Protein AF-A0A0D0LJR0-F1 (afdb_monomer_lite)

Structure (mmCIF, N/CA/C/O backbone):
data_AF-A0A0D0LJR0-F1
#
_entry.id   AF-A0A0D0LJR0-F1
#
loop_
_atom_site.group_PDB
_atom_site.id
_atom_site.type_symbol
_atom_site.label_atom_id
_atom_site.label_alt_id
_atom_site.label_comp_id
_atom_site.label_asym_id
_atom_site.label_entity_id
_atom_site.label_seq_id
_atom_site.pdbx_PDB_ins_code
_atom_site.Cartn_x
_atom_site.Cartn_y
_atom_site.Cartn_z
_atom_site.occupancy
_atom_site.B_iso_or_equiv
_atom_site.auth_seq_id
_atom_site.auth_comp_id
_atom_site.auth_asym_id
_atom_site.auth_atom_id
_atom_site.pdbx_PDB_model_num
ATOM 1 N N . MET A 1 1 ? 10.820 -1.193 9.391 1.00 59.78 1 MET A N 1
ATOM 2 C CA . MET A 1 1 ? 9.518 -0.540 9.139 1.00 59.78 1 MET A CA 1
ATOM 3 C C . MET A 1 1 ? 8.809 -0.423 10.467 1.00 59.78 1 MET A C 1
ATOM 5 O O . MET A 1 1 ? 8.920 -1.351 11.257 1.00 59.78 1 MET A O 1
ATOM 9 N N . TYR A 1 2 ? 8.197 0.723 10.740 1.00 83.94 2 TYR A N 1
ATOM 10 C CA . TYR A 1 2 ? 7.743 1.102 12.079 1.00 83.94 2 TYR A CA 1
ATOM 11 C C . TYR A 1 2 ? 6.214 1.094 12.166 1.00 83.94 2 TYR A C 1
ATOM 13 O O . TYR A 1 2 ? 5.545 1.235 11.147 1.00 83.94 2 TYR A O 1
ATOM 21 N N . LEU A 1 3 ? 5.693 0.934 13.386 1.00 88.12 3 LEU A N 1
ATOM 22 C CA . LEU A 1 3 ? 4.291 1.160 13.762 1.00 88.12 3 LEU A CA 1
ATOM 23 C C . LEU A 1 3 ? 3.255 0.518 12.823 1.00 88.12 3 LEU A C 1
ATOM 25 O O . LEU A 1 3 ? 2.505 1.203 12.134 1.00 88.12 3 LEU A O 1
ATOM 29 N N . GLY A 1 4 ? 3.223 -0.818 12.781 1.00 84.19 4 GLY A N 1
ATOM 30 C CA . GLY A 1 4 ? 2.168 -1.566 12.082 1.00 84.19 4 GLY A CA 1
ATOM 31 C C . GLY A 1 4 ? 2.206 -1.485 10.553 1.00 84.19 4 GLY A C 1
ATOM 32 O O . GLY A 1 4 ? 1.279 -1.948 9.896 1.00 84.19 4 GLY A O 1
ATOM 33 N N . ALA A 1 5 ? 3.261 -0.912 9.970 1.00 92.75 5 ALA A N 1
ATOM 34 C CA . ALA A 1 5 ? 3.386 -0.791 8.527 1.00 92.75 5 ALA A CA 1
ATOM 35 C C . ALA A 1 5 ? 3.440 -2.179 7.843 1.00 92.75 5 ALA A C 1
ATOM 37 O O . ALA A 1 5 ? 4.377 -2.946 8.103 1.00 92.75 5 ALA A O 1
ATOM 38 N N . PRO A 1 6 ? 2.474 -2.520 6.965 1.00 94.94 6 PRO A N 1
ATOM 39 C CA . PRO A 1 6 ? 2.389 -3.844 6.368 1.00 94.94 6 PRO A CA 1
ATOM 40 C C . PRO A 1 6 ? 3.414 -4.019 5.248 1.00 94.94 6 PRO A C 1
ATOM 42 O O . PRO A 1 6 ? 3.817 -3.064 4.584 1.00 94.94 6 PRO A O 1
ATOM 45 N N . VAL A 1 7 ? 3.774 -5.271 4.984 1.00 94.75 7 VAL A N 1
ATOM 46 C CA . VAL A 1 7 ? 4.355 -5.683 3.704 1.00 94.75 7 VAL A CA 1
ATOM 47 C C . VAL A 1 7 ? 3.341 -6.615 3.059 1.00 94.75 7 VAL A C 1
ATOM 49 O O . VAL A 1 7 ? 3.256 -7.787 3.413 1.00 94.75 7 VAL A O 1
ATOM 52 N N . ALA A 1 8 ? 2.527 -6.068 2.163 1.00 96.69 8 ALA A N 1
ATOM 53 C CA . ALA A 1 8 ? 1.440 -6.785 1.505 1.00 96.69 8 ALA A CA 1
ATOM 54 C C . ALA A 1 8 ? 1.783 -7.068 0.039 1.00 96.69 8 ALA A C 1
ATOM 56 O O . ALA A 1 8 ? 2.593 -6.370 -0.570 1.00 96.69 8 ALA A O 1
ATOM 57 N N . THR A 1 9 ? 1.148 -8.072 -0.559 1.00 96.81 9 THR A N 1
ATOM 58 C CA . THR A 1 9 ? 1.219 -8.310 -2.005 1.00 96.81 9 THR A CA 1
ATOM 59 C C . THR A 1 9 ? -0.163 -8.688 -2.535 1.00 96.81 9 THR A C 1
ATOM 61 O O . THR A 1 9 ? -0.916 -9.356 -1.822 1.00 96.81 9 THR A O 1
ATOM 64 N N . PRO A 1 10 ? -0.530 -8.274 -3.758 1.00 97.06 10 PRO A N 1
ATOM 65 C CA . PRO A 1 10 ? -1.773 -8.711 -4.374 1.00 97.06 10 PRO A CA 1
ATOM 66 C C . PRO A 1 10 ? -1.877 -10.241 -4.481 1.00 97.06 10 PRO A C 1
ATOM 68 O O . PRO A 1 10 ? -0.939 -10.920 -4.925 1.00 97.06 10 PRO A O 1
ATOM 71 N N . LEU A 1 11 ? -3.049 -10.763 -4.103 1.00 97.19 11 LEU A N 1
ATOM 72 C CA . LEU A 1 11 ? -3.390 -12.185 -4.218 1.00 97.19 11 LEU A CA 1
ATOM 73 C C . LEU A 1 11 ? -3.454 -12.638 -5.679 1.00 97.19 11 LEU A C 1
ATOM 75 O O . LEU A 1 11 ? -2.992 -13.733 -5.993 1.00 97.19 11 LEU A O 1
ATOM 79 N N . ASP A 1 12 ? -3.969 -11.781 -6.566 1.00 98.00 12 ASP A N 1
ATOM 80 C CA . ASP A 1 12 ? -3.907 -11.980 -8.012 1.00 98.00 12 ASP A CA 1
ATOM 81 C C . ASP A 1 12 ? -2.520 -11.562 -8.535 1.00 98.00 12 ASP A C 1
ATOM 83 O O . ASP A 1 12 ? -2.162 -10.378 -8.453 1.00 98.00 12 ASP A O 1
ATOM 87 N N . PRO A 1 13 ? -1.718 -12.486 -9.100 1.00 97.81 13 PRO A N 1
ATOM 88 C CA . PRO A 1 13 ? -0.412 -12.149 -9.653 1.00 97.81 13 PRO A CA 1
ATOM 89 C C . PRO A 1 13 ? -0.448 -11.089 -10.759 1.00 97.81 13 PRO A C 1
ATOM 91 O O . PRO A 1 13 ? 0.560 -10.414 -10.964 1.00 97.81 13 PRO A O 1
ATOM 94 N N . ARG A 1 14 ? -1.586 -10.913 -11.441 1.00 98.00 14 ARG A N 1
ATOM 95 C CA . ARG A 1 14 ? -1.783 -9.907 -12.495 1.00 98.00 14 ARG A CA 1
ATOM 96 C C . ARG A 1 14 ? -1.863 -8.479 -11.957 1.00 98.00 14 ARG A C 1
ATOM 98 O O . ARG A 1 14 ? -1.732 -7.528 -12.714 1.00 98.00 14 ARG A O 1
ATOM 105 N N . HIS A 1 15 ? -2.051 -8.299 -10.652 1.00 96.88 15 HIS A N 1
ATOM 106 C CA . HIS A 1 15 ? -2.101 -6.976 -10.018 1.00 96.88 15 HIS A CA 1
ATOM 107 C C . HIS A 1 15 ? -0.759 -6.550 -9.411 1.00 96.88 15 HIS A C 1
ATOM 109 O O . HIS A 1 15 ? -0.647 -5.479 -8.815 1.00 96.88 15 HIS A O 1
ATOM 115 N N . ARG A 1 16 ? 0.283 -7.377 -9.539 1.00 95.50 16 ARG A N 1
ATOM 116 C CA . ARG A 1 16 ? 1.610 -7.087 -8.990 1.00 95.50 16 ARG A CA 1
ATOM 117 C C . ARG A 1 16 ? 2.347 -6.116 -9.900 1.00 95.50 16 ARG A C 1
ATOM 119 O O . ARG A 1 16 ? 3.096 -6.543 -10.768 1.00 95.50 16 ARG A O 1
ATOM 126 N N . LEU A 1 17 ? 2.153 -4.815 -9.701 1.00 90.62 17 LEU A N 1
ATOM 127 C CA . LEU A 1 17 ? 3.015 -3.798 -10.306 1.00 90.62 17 LEU A CA 1
ATOM 128 C C . LEU A 1 17 ? 4.422 -3.928 -9.714 1.00 90.62 17 LEU A C 1
ATOM 130 O O . LEU A 1 17 ? 4.587 -3.828 -8.501 1.00 90.62 17 LEU A O 1
ATOM 134 N N . VAL A 1 18 ? 5.418 -4.183 -10.564 1.00 90.31 18 VAL A N 1
ATOM 135 C CA . VAL A 1 18 ? 6.816 -4.343 -10.150 1.00 90.31 18 VAL A CA 1
ATOM 136 C C . VAL A 1 18 ? 7.574 -3.068 -10.472 1.00 90.31 18 VAL A C 1
ATOM 138 O O . VAL A 1 18 ? 7.712 -2.702 -11.633 1.00 90.31 18 VAL A O 1
ATOM 141 N N . THR A 1 19 ? 8.083 -2.407 -9.437 1.00 88.69 19 THR A N 1
ATOM 142 C CA . THR A 1 19 ? 8.898 -1.194 -9.575 1.00 88.69 19 THR A CA 1
ATOM 143 C C . THR A 1 19 ? 10.089 -1.230 -8.629 1.00 88.69 19 THR A C 1
ATOM 145 O O . THR A 1 19 ? 10.058 -1.897 -7.595 1.00 88.69 19 THR A O 1
ATOM 148 N N . THR A 1 20 ? 11.157 -0.507 -8.943 1.00 89.81 20 THR A N 1
ATOM 149 C CA . THR A 1 20 ? 12.303 -0.369 -8.042 1.00 89.81 20 THR A CA 1
ATOM 150 C C . THR A 1 20 ? 11.958 0.471 -6.816 1.00 89.81 20 THR A C 1
ATOM 152 O O . THR A 1 20 ? 11.018 1.272 -6.808 1.00 89.81 20 THR A O 1
ATOM 155 N N . LYS A 1 21 ? 12.746 0.287 -5.756 1.00 93.38 21 LYS A N 1
ATOM 156 C CA . LYS A 1 21 ? 12.803 1.239 -4.645 1.00 93.38 21 LYS A CA 1
ATOM 157 C C . LYS A 1 21 ? 13.727 2.396 -5.032 1.00 93.38 21 LYS A C 1
ATOM 159 O O . LYS A 1 21 ? 14.628 2.216 -5.844 1.00 93.38 21 LYS A O 1
ATOM 164 N N . TYR A 1 22 ? 13.515 3.553 -4.421 1.00 92.56 22 TYR A N 1
ATOM 165 C CA . TYR A 1 22 ? 14.399 4.709 -4.534 1.00 92.56 22 TYR A CA 1
ATOM 166 C C . TYR A 1 22 ? 15.844 4.338 -4.173 1.00 92.56 22 TYR A C 1
ATOM 168 O O . TYR A 1 22 ? 16.075 3.591 -3.217 1.00 92.56 22 TYR A O 1
ATOM 176 N N . ASN A 1 23 ? 16.794 4.920 -4.905 1.00 90.06 23 ASN A N 1
ATOM 177 C CA . ASN A 1 23 ? 18.225 4.836 -4.645 1.00 90.06 23 ASN A CA 1
ATOM 178 C C . ASN A 1 23 ? 18.861 6.241 -4.778 1.00 90.06 23 ASN A C 1
ATOM 180 O O . ASN A 1 23 ? 18.971 6.722 -5.902 1.00 90.06 23 ASN A O 1
ATOM 184 N N . PRO A 1 24 ? 19.255 6.911 -3.674 1.00 93.31 24 PRO A N 1
ATOM 185 C CA . PRO A 1 24 ? 19.070 6.499 -2.282 1.00 93.31 24 PRO A CA 1
ATOM 186 C C . PRO A 1 24 ? 17.602 6.601 -1.840 1.00 93.31 24 PRO A C 1
ATOM 188 O O . PRO A 1 24 ? 16.791 7.288 -2.458 1.00 93.31 24 PRO A O 1
ATOM 191 N N . ALA A 1 25 ? 17.251 5.931 -0.740 1.00 95.12 25 ALA A N 1
ATOM 192 C CA . ALA A 1 25 ? 15.925 6.064 -0.137 1.00 95.12 25 ALA A CA 1
ATOM 193 C C . ALA A 1 25 ? 15.666 7.503 0.347 1.00 95.12 25 ALA A C 1
ATOM 195 O O . ALA A 1 25 ? 16.591 8.217 0.740 1.00 95.12 25 ALA A O 1
ATOM 196 N N . ARG A 1 26 ? 14.394 7.917 0.384 1.00 96.38 26 ARG A N 1
ATOM 197 C CA . ARG A 1 26 ? 14.021 9.222 0.942 1.00 96.38 26 ARG A CA 1
ATOM 198 C C . ARG A 1 26 ? 14.290 9.244 2.441 1.00 96.38 26 ARG A C 1
ATOM 200 O O . ARG A 1 26 ? 14.008 8.272 3.143 1.00 96.38 26 ARG A O 1
ATOM 207 N N . THR A 1 27 ? 14.738 10.391 2.935 1.00 96.44 27 THR A N 1
ATOM 208 C CA . THR A 1 27 ? 14.921 10.655 4.369 1.00 96.44 27 THR A CA 1
ATOM 209 C C . THR A 1 27 ? 13.605 10.957 5.087 1.00 96.44 27 THR A C 1
ATOM 211 O O . THR A 1 27 ? 13.526 10.783 6.299 1.00 96.44 27 THR A O 1
ATOM 214 N N . TRP A 1 28 ? 12.561 11.345 4.346 1.00 96.56 28 TRP A N 1
ATOM 215 C CA . TRP A 1 28 ? 11.229 11.622 4.878 1.00 96.56 28 TRP A CA 1
ATOM 216 C C . TRP A 1 28 ? 10.123 11.087 3.956 1.00 96.56 28 TRP A C 1
ATOM 218 O O . TRP A 1 28 ? 10.226 11.104 2.728 1.00 96.56 28 TRP A O 1
ATOM 228 N N . THR A 1 29 ? 9.068 10.570 4.570 1.00 96.88 29 THR A N 1
ATOM 229 C CA . THR A 1 29 ? 7.859 10.016 3.963 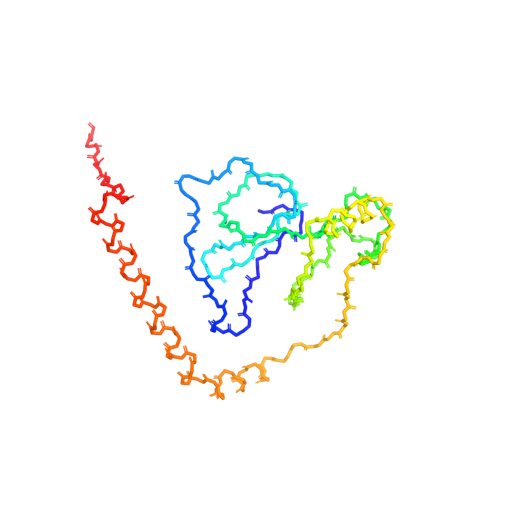1.00 96.88 29 THR A CA 1
ATOM 230 C C . THR A 1 29 ? 6.701 10.359 4.893 1.00 96.88 29 THR A C 1
ATOM 232 O O . THR A 1 29 ? 6.829 10.116 6.095 1.00 96.88 29 THR A O 1
ATOM 235 N N . PRO A 1 30 ? 5.592 10.914 4.375 1.00 95.56 30 PRO A N 1
ATOM 236 C CA . PRO A 1 30 ? 4.481 11.311 5.220 1.00 95.56 30 PRO A CA 1
ATOM 237 C C . PRO A 1 30 ? 3.758 10.105 5.819 1.00 95.56 30 PRO A C 1
ATOM 239 O O . PRO A 1 30 ? 3.646 9.040 5.209 1.00 95.56 30 PRO A O 1
ATOM 242 N N . GLU A 1 31 ? 3.182 10.321 6.995 1.00 95.31 31 GLU A N 1
ATOM 243 C CA . GLU A 1 31 ? 2.362 9.338 7.689 1.00 95.31 31 GLU A CA 1
ATOM 244 C C . GLU A 1 31 ? 1.151 8.906 6.837 1.00 95.31 31 GLU A C 1
ATOM 246 O O . GLU A 1 31 ? 0.425 9.721 6.240 1.00 95.31 31 GLU A O 1
ATOM 251 N N . ASN A 1 32 ? 0.944 7.596 6.808 1.00 95.94 32 ASN A N 1
ATOM 252 C CA . ASN A 1 32 ? -0.005 6.817 6.024 1.00 95.94 32 ASN A CA 1
ATOM 253 C C . ASN A 1 32 ? 0.116 7.022 4.509 1.00 95.94 32 ASN A C 1
ATOM 255 O O . ASN A 1 32 ? -0.857 6.838 3.777 1.00 95.94 32 ASN A O 1
ATOM 259 N N . ALA A 1 33 ? 1.299 7.406 4.016 1.00 97.50 33 ALA A N 1
ATOM 260 C CA . ALA A 1 33 ? 1.617 7.240 2.603 1.00 97.50 33 ALA A CA 1
ATOM 261 C C . ALA A 1 33 ? 1.483 5.764 2.216 1.00 97.50 33 ALA A C 1
ATOM 263 O O . ALA A 1 33 ? 1.832 4.876 2.996 1.00 97.50 33 ALA A O 1
ATOM 264 N N . VAL A 1 34 ? 1.009 5.511 1.002 1.00 97.56 34 VAL A N 1
ATOM 265 C CA . VAL A 1 34 ? 0.955 4.178 0.405 1.00 97.56 34 VAL A CA 1
ATOM 266 C C . VAL A 1 34 ? 2.026 4.114 -0.668 1.00 97.56 34 VAL A C 1
ATOM 268 O O . VAL A 1 34 ? 2.129 5.013 -1.511 1.00 97.56 34 VAL A O 1
ATOM 271 N N . GLY A 1 35 ? 2.842 3.065 -0.633 1.00 96.69 35 GLY A N 1
ATOM 272 C CA . GLY A 1 35 ? 3.896 2.891 -1.618 1.00 96.69 35 GLY A CA 1
ATOM 273 C C . GLY A 1 35 ? 4.063 1.467 -2.114 1.00 96.69 35 GLY A C 1
ATOM 274 O O . GLY A 1 35 ? 3.718 0.517 -1.415 1.00 96.69 35 GLY A O 1
ATOM 275 N N . ILE A 1 36 ? 4.641 1.337 -3.309 1.00 96.88 36 ILE A N 1
ATOM 276 C CA . ILE A 1 36 ? 4.991 0.062 -3.944 1.00 96.88 36 ILE A CA 1
ATOM 277 C C . ILE A 1 36 ? 6.511 -0.035 -4.132 1.00 96.88 36 ILE A C 1
ATOM 279 O O . ILE A 1 36 ? 7.166 0.920 -4.545 1.00 96.88 36 ILE A O 1
ATOM 283 N N . GLY A 1 37 ? 7.096 -1.182 -3.793 1.00 94.94 37 GLY A N 1
ATOM 284 C CA . GLY A 1 37 ? 8.528 -1.447 -3.913 1.00 94.94 37 GLY A CA 1
ATOM 285 C C . GLY A 1 37 ? 8.777 -2.926 -4.183 1.00 94.94 37 GLY A C 1
ATOM 286 O O . GLY A 1 37 ? 8.503 -3.780 -3.342 1.00 94.94 37 GLY A O 1
ATOM 287 N N . GLY A 1 38 ? 9.306 -3.244 -5.358 1.00 92.62 38 GLY A N 1
ATOM 288 C CA . GLY A 1 38 ? 9.159 -4.568 -5.955 1.00 92.62 38 GLY A CA 1
ATOM 289 C C . GLY A 1 38 ? 7.688 -4.824 -6.279 1.00 92.62 38 GLY A C 1
ATOM 290 O O . GLY A 1 38 ? 7.006 -3.922 -6.750 1.00 92.62 38 GLY A O 1
ATOM 291 N N . ALA A 1 39 ? 7.203 -6.028 -5.974 1.00 94.31 39 ALA A N 1
ATOM 292 C CA . ALA A 1 39 ? 5.790 -6.420 -6.072 1.00 94.31 39 ALA A CA 1
ATOM 293 C C . ALA A 1 39 ? 4.995 -6.197 -4.766 1.00 94.31 39 ALA A C 1
ATOM 295 O O . ALA A 1 39 ? 3.914 -6.769 -4.586 1.00 94.31 39 ALA A O 1
ATOM 296 N N . TYR A 1 40 ? 5.570 -5.454 -3.817 1.00 96.62 40 TYR A N 1
ATOM 297 C CA . TYR A 1 40 ? 5.039 -5.310 -2.466 1.00 96.62 40 TYR A CA 1
ATOM 298 C C . TYR A 1 40 ? 4.492 -3.914 -2.227 1.00 96.62 40 TYR A C 1
ATOM 300 O O . TYR A 1 40 ? 5.091 -2.927 -2.650 1.00 96.62 40 TYR A O 1
ATOM 308 N N . LEU A 1 41 ? 3.395 -3.853 -1.484 1.00 96.75 41 LEU A N 1
ATOM 309 C CA . LEU A 1 41 ? 2.771 -2.640 -0.988 1.00 96.75 41 LEU A CA 1
ATOM 310 C C . LEU A 1 41 ? 3.129 -2.423 0.484 1.00 96.75 41 LEU A C 1
ATOM 312 O O . LEU A 1 41 ? 3.222 -3.370 1.267 1.00 96.75 41 LEU A O 1
ATOM 316 N N . CYS A 1 42 ? 3.284 -1.158 0.851 1.00 96.56 42 CYS A N 1
ATOM 317 C CA . CYS A 1 42 ? 3.491 -0.689 2.210 1.00 96.56 42 CYS A CA 1
ATOM 318 C C . CYS A 1 42 ? 2.556 0.490 2.517 1.00 96.56 42 CYS A C 1
ATOM 320 O O . CYS A 1 42 ? 2.294 1.316 1.640 1.00 96.56 42 CYS A O 1
ATOM 322 N N . ILE A 1 43 ? 2.105 0.582 3.773 1.00 97.50 43 ILE A N 1
ATOM 323 C CA . ILE A 1 43 ? 1.492 1.783 4.355 1.00 97.50 43 ILE A CA 1
ATOM 324 C C . ILE A 1 43 ? 2.411 2.286 5.469 1.00 97.50 43 ILE A C 1
ATOM 326 O O . ILE A 1 43 ? 2.695 1.555 6.412 1.00 97.50 43 ILE A O 1
ATOM 330 N N . TYR A 1 44 ? 2.880 3.526 5.380 1.00 96.88 44 TYR A N 1
ATOM 331 C CA . TYR A 1 44 ? 3.815 4.095 6.352 1.00 96.88 44 TYR A CA 1
ATOM 332 C C . TYR A 1 44 ? 3.081 4.553 7.623 1.00 96.88 44 TYR A C 1
ATOM 334 O O . TYR A 1 44 ? 2.600 5.674 7.665 1.00 96.88 44 TYR A O 1
ATOM 342 N N . GLY A 1 45 ? 2.998 3.727 8.673 1.00 93.94 45 GLY A N 1
ATOM 343 C CA . GLY A 1 45 ? 2.231 4.047 9.898 1.00 93.94 45 GLY A CA 1
ATOM 344 C C . GLY A 1 45 ? 2.725 5.252 10.721 1.00 93.94 45 GLY A C 1
ATOM 345 O O . GLY A 1 45 ? 2.038 5.710 11.629 1.00 93.94 45 GLY A O 1
ATOM 346 N N . MET A 1 46 ? 3.904 5.790 10.401 1.00 94.44 46 MET A N 1
ATOM 347 C CA . MET A 1 46 ? 4.424 7.050 10.934 1.00 94.44 46 MET A CA 1
ATOM 348 C C . MET A 1 46 ? 5.261 7.785 9.892 1.00 94.44 46 MET A C 1
ATOM 350 O O . MET A 1 46 ? 5.692 7.189 8.902 1.00 94.44 46 MET A O 1
ATOM 354 N N . GLU A 1 47 ? 5.530 9.064 10.145 1.00 93.88 47 GLU A N 1
ATOM 355 C CA . GLU A 1 47 ? 6.533 9.798 9.380 1.00 93.88 47 GLU A CA 1
ATOM 356 C C . GLU A 1 47 ? 7.927 9.188 9.574 1.00 93.88 47 GLU A C 1
ATOM 358 O O . GLU A 1 47 ? 8.307 8.811 10.684 1.00 93.88 47 GLU A O 1
ATOM 363 N N . GLY A 1 48 ? 8.705 9.090 8.498 1.00 94.19 48 GLY A N 1
ATOM 364 C CA . GLY A 1 48 ? 10.063 8.547 8.569 1.00 94.19 48 GLY A CA 1
ATOM 365 C C . GLY A 1 48 ? 10.694 8.278 7.204 1.00 94.19 48 GLY A C 1
ATOM 366 O O . GLY A 1 48 ? 10.099 8.593 6.176 1.00 94.19 48 GLY A O 1
ATOM 367 N N . PRO A 1 49 ? 11.903 7.699 7.151 1.00 95.62 49 PRO A N 1
ATOM 368 C CA . PRO A 1 49 ? 12.561 7.380 5.888 1.00 95.62 49 PRO A CA 1
ATOM 369 C C . PRO A 1 49 ? 11.834 6.262 5.123 1.00 95.62 49 PRO A C 1
ATOM 371 O O . PRO A 1 49 ? 11.209 5.375 5.709 1.00 95.62 49 PRO A O 1
ATOM 374 N N . GLY A 1 50 ? 11.937 6.268 3.791 1.00 95.31 50 GLY A N 1
ATOM 375 C CA . GLY A 1 50 ? 11.202 5.330 2.946 1.00 95.31 50 GLY A CA 1
ATOM 376 C C . GLY A 1 50 ? 11.707 5.254 1.510 1.00 95.31 50 GLY A C 1
ATOM 377 O O . GLY A 1 50 ? 12.034 6.263 0.896 1.00 95.31 50 GLY A O 1
ATOM 378 N N . GLY A 1 51 ? 11.754 4.036 0.962 1.00 95.94 51 GLY A N 1
ATOM 379 C CA . GLY A 1 51 ? 12.228 3.789 -0.403 1.00 95.94 51 GLY A CA 1
ATOM 380 C C . GLY A 1 51 ? 11.156 3.354 -1.404 1.00 95.94 51 GLY A C 1
ATOM 381 O O . GLY A 1 51 ? 11.487 3.145 -2.559 1.00 95.94 51 GLY A O 1
ATOM 382 N N . TYR A 1 52 ? 9.897 3.155 -1.007 1.00 96.62 52 TYR A N 1
ATOM 383 C CA . TYR A 1 52 ? 8.860 2.672 -1.931 1.00 96.62 52 TYR A CA 1
ATOM 384 C C . TYR A 1 52 ? 8.362 3.833 -2.806 1.00 96.62 52 TYR A C 1
ATOM 386 O O . TYR A 1 52 ? 8.330 4.976 -2.342 1.00 96.62 52 TYR A O 1
ATOM 394 N N . GLN A 1 53 ? 7.979 3.552 -4.051 1.00 97.00 53 GLN A N 1
ATOM 395 C CA . GLN A 1 53 ? 7.344 4.517 -4.953 1.00 97.00 53 GLN A CA 1
ATOM 396 C C . GLN A 1 53 ? 5.983 4.925 -4.406 1.00 97.00 53 GLN A C 1
ATOM 398 O O . GLN A 1 53 ? 5.217 4.048 -4.015 1.00 97.00 53 GLN A O 1
ATOM 403 N N . PHE A 1 54 ? 5.675 6.221 -4.350 1.00 96.25 54 PHE A N 1
ATOM 404 C CA . PHE A 1 54 ? 4.378 6.678 -3.852 1.00 96.25 54 PHE A CA 1
ATOM 405 C C . PHE A 1 54 ? 3.271 6.429 -4.862 1.00 96.25 54 PHE A C 1
ATOM 407 O O . PHE A 1 54 ? 3.405 6.759 -6.035 1.00 96.25 54 PHE A O 1
ATOM 414 N N . VAL A 1 55 ? 2.164 5.881 -4.369 1.00 95.94 55 VAL A N 1
ATOM 415 C CA . VAL A 1 55 ? 0.965 5.628 -5.178 1.00 95.94 55 VAL A CA 1
ATOM 416 C C . VAL A 1 55 ? -0.292 6.254 -4.581 1.00 95.94 55 VAL A C 1
ATOM 418 O O . VAL A 1 55 ? -1.318 6.312 -5.246 1.00 95.94 55 VAL A O 1
ATOM 421 N N . GLY A 1 56 ? -0.228 6.740 -3.340 1.00 96.62 56 GLY A N 1
ATOM 422 C CA . GLY A 1 56 ? -1.358 7.390 -2.690 1.00 96.62 56 GLY A CA 1
ATOM 423 C C . GLY A 1 56 ? -1.135 7.611 -1.200 1.00 96.62 56 GLY A C 1
ATOM 424 O O . GLY A 1 56 ? -0.009 7.547 -0.696 1.00 96.62 56 GLY A O 1
ATOM 425 N N . ARG A 1 57 ? -2.229 7.864 -0.486 1.00 97.38 57 ARG A N 1
ATOM 426 C CA . ARG A 1 57 ? -2.259 8.058 0.965 1.00 97.38 57 ARG A CA 1
ATOM 427 C C . ARG A 1 57 ? -3.566 7.495 1.518 1.00 97.38 57 ARG A C 1
ATOM 429 O O . ARG A 1 57 ? -4.562 7.462 0.808 1.00 97.38 57 ARG A O 1
ATOM 436 N N . THR A 1 58 ? -3.551 7.055 2.770 1.00 96.75 58 THR A N 1
ATOM 437 C CA . THR A 1 58 ? -4.714 6.477 3.454 1.00 96.75 58 THR A CA 1
ATOM 438 C C . THR A 1 58 ? -4.870 7.045 4.871 1.00 96.75 58 THR A C 1
ATOM 440 O O . THR A 1 58 ? -4.150 7.974 5.267 1.00 96.75 58 THR A O 1
ATOM 443 N N . THR A 1 59 ? -5.852 6.538 5.611 1.00 95.19 59 THR A N 1
ATOM 444 C CA . THR A 1 59 ? -6.068 6.792 7.037 1.00 95.19 59 THR A CA 1
ATOM 445 C C . THR A 1 59 ? -5.064 6.032 7.905 1.00 95.19 59 THR A C 1
ATOM 447 O O . THR A 1 59 ? -4.230 5.268 7.425 1.00 95.19 59 THR A O 1
ATOM 450 N N . GLN A 1 60 ? -5.118 6.274 9.207 1.00 93.75 60 GLN A N 1
ATOM 451 C CA . GLN A 1 60 ? -4.201 5.729 10.194 1.00 93.75 60 GLN A CA 1
ATOM 452 C C . GLN A 1 60 ? -4.297 4.201 10.275 1.00 93.75 60 GLN A C 1
ATOM 454 O O . GLN A 1 60 ? -5.366 3.659 10.543 1.00 93.75 60 GLN A O 1
ATOM 459 N N . VAL A 1 61 ? -3.161 3.517 10.096 1.00 94.94 61 VAL A N 1
ATOM 460 C CA . VAL A 1 61 ? -3.001 2.071 10.386 1.00 94.94 61 VAL A CA 1
ATOM 461 C C . VAL A 1 61 ? -2.414 1.807 11.776 1.00 94.94 61 VAL A C 1
ATOM 463 O O . VAL A 1 61 ? -2.269 0.659 12.199 1.00 94.94 61 VAL A O 1
ATOM 466 N N . TRP A 1 62 ? -2.083 2.882 12.491 1.00 95.12 62 TRP A N 1
ATOM 467 C CA . TRP A 1 62 ? -1.587 2.874 13.858 1.00 95.12 62 TRP A CA 1
ATOM 468 C C . TRP A 1 62 ? -2.388 3.852 14.720 1.00 95.12 62 TRP A C 1
ATOM 470 O O . TRP A 1 62 ? -2.592 5.007 14.345 1.00 95.12 62 TRP A O 1
ATOM 480 N N . ASN A 1 63 ? -2.825 3.406 15.894 1.00 93.69 63 ASN A N 1
ATOM 481 C CA . ASN A 1 63 ? -3.544 4.222 16.859 1.00 93.69 63 ASN A CA 1
ATOM 482 C C . ASN A 1 63 ? -2.556 5.024 17.716 1.00 93.69 63 ASN A C 1
ATOM 484 O O . ASN A 1 63 ? -2.105 4.574 18.770 1.00 93.69 63 ASN A O 1
ATOM 488 N N . HIS A 1 64 ? -2.269 6.258 17.301 1.00 90.81 64 HIS A N 1
ATOM 489 C CA . HIS A 1 64 ? -1.419 7.190 18.061 1.00 90.81 64 HIS A CA 1
ATOM 490 C C . HIS A 1 64 ? -2.016 7.638 19.400 1.00 90.81 64 HIS A C 1
ATOM 492 O O . HIS A 1 64 ? -1.323 8.266 20.196 1.00 90.81 64 HIS A O 1
ATOM 498 N N . ARG A 1 65 ? -3.288 7.326 19.672 1.00 91.19 65 ARG A N 1
ATOM 499 C CA . ARG A 1 65 ? -3.949 7.631 20.946 1.00 91.19 65 ARG A CA 1
ATOM 500 C C . ARG A 1 65 ? -3.894 6.488 21.949 1.00 91.19 65 ARG A C 1
ATOM 502 O O . ARG A 1 65 ? -4.401 6.654 23.058 1.00 91.19 65 ARG A O 1
ATOM 509 N N . HIS A 1 66 ? -3.336 5.342 21.570 1.00 90.75 66 HIS A N 1
ATOM 510 C CA . HIS A 1 66 ? -3.223 4.191 22.454 1.00 90.75 66 HIS A CA 1
ATOM 511 C C . HIS A 1 66 ? -2.605 4.610 23.810 1.00 90.75 66 HIS A C 1
ATOM 513 O O . HIS A 1 66 ? -1.591 5.312 23.814 1.00 90.75 66 HIS A O 1
ATOM 519 N N . PRO A 1 67 ? -3.204 4.230 24.959 1.00 92.50 67 PRO A N 1
ATOM 520 C CA . PRO A 1 67 ? -4.206 3.171 25.142 1.00 92.50 67 PRO A CA 1
ATOM 521 C C . PRO A 1 67 ? -5.678 3.596 24.998 1.00 92.50 67 PRO A C 1
ATOM 523 O O . PRO A 1 67 ? -6.563 2.791 25.275 1.00 92.50 67 PRO A O 1
ATOM 526 N N . LEU A 1 68 ? -5.982 4.826 24.571 1.00 90.38 68 LEU A N 1
ATOM 527 C CA . LEU A 1 68 ? -7.369 5.212 24.296 1.00 90.38 68 LEU A CA 1
ATOM 528 C C . LEU A 1 68 ? -7.921 4.419 23.107 1.00 90.38 68 LEU A C 1
ATOM 530 O O . LEU A 1 68 ? -7.233 4.215 22.101 1.00 90.38 68 LEU A O 1
ATOM 534 N N . THR A 1 69 ? -9.184 4.011 23.215 1.00 84.00 69 THR A N 1
ATOM 535 C CA . THR A 1 69 ? -9.882 3.309 22.142 1.00 84.00 69 THR A CA 1
ATOM 536 C C . THR A 1 69 ? -10.057 4.223 20.931 1.00 84.00 69 THR A C 1
ATOM 538 O O . THR A 1 69 ? -10.309 5.425 21.044 1.00 84.00 69 THR A O 1
ATOM 541 N N . ALA A 1 70 ? -9.900 3.638 19.750 1.00 85.81 70 ALA A N 1
ATOM 542 C CA . ALA A 1 70 ? -10.161 4.279 18.474 1.00 85.81 70 ALA A CA 1
ATOM 543 C C . ALA A 1 70 ? -10.917 3.279 17.602 1.00 85.81 70 ALA A C 1
ATOM 545 O O . ALA A 1 70 ? -10.619 2.084 17.612 1.00 85.81 70 ALA A O 1
ATOM 546 N N . LYS A 1 71 ? -11.923 3.754 16.868 1.00 85.81 71 LYS A N 1
ATOM 547 C CA . LYS A 1 71 ? -12.768 2.876 16.059 1.00 85.81 71 LYS A CA 1
ATOM 548 C C . LYS A 1 71 ? -11.935 2.169 14.982 1.00 85.81 71 LYS A C 1
ATOM 550 O O . LYS A 1 71 ? -11.145 2.810 14.297 1.00 85.81 71 LYS A O 1
ATOM 555 N N . GLY A 1 72 ? -12.122 0.856 14.856 1.00 85.31 72 GLY A N 1
ATOM 556 C CA . GLY A 1 72 ? -11.360 -0.013 13.953 1.00 85.31 72 GLY A CA 1
ATOM 557 C C . GLY A 1 72 ? -10.155 -0.701 14.603 1.00 85.31 72 GLY A C 1
ATOM 558 O O . GLY A 1 72 ? -9.711 -1.719 14.093 1.00 85.31 72 GLY A O 1
ATOM 559 N N . PHE A 1 73 ? -9.660 -0.217 15.745 1.00 90.38 73 PHE A N 1
ATOM 560 C CA . PHE A 1 73 ? -8.561 -0.860 16.468 1.00 90.38 73 PHE A CA 1
ATOM 561 C C . PHE A 1 73 ? -9.099 -1.805 17.542 1.00 90.38 73 PHE A C 1
ATOM 563 O O . PHE A 1 73 ? -9.989 -1.436 18.311 1.00 90.38 73 PHE A O 1
ATOM 570 N N . GLU A 1 74 ? -8.545 -3.015 17.609 1.00 90.25 74 GLU A N 1
ATOM 571 C CA . GLU A 1 74 ? -8.859 -3.969 18.672 1.00 90.25 74 GLU A CA 1
ATOM 572 C C . GLU A 1 74 ? -8.395 -3.430 20.033 1.00 90.25 74 GLU A C 1
ATOM 574 O O . GLU A 1 74 ? -7.307 -2.855 20.158 1.00 90.25 74 GLU A O 1
ATOM 579 N N . GLU A 1 75 ? -9.220 -3.628 21.064 1.00 88.94 75 GLU A N 1
ATOM 580 C CA . GLU A 1 75 ? -8.914 -3.195 22.426 1.00 88.94 75 GLU A CA 1
ATOM 581 C C . GLU A 1 75 ? -7.568 -3.762 22.903 1.00 88.94 75 GLU A C 1
ATOM 583 O O . GLU A 1 75 ? -7.248 -4.931 22.709 1.00 88.94 75 GLU A O 1
ATOM 588 N N . GLY A 1 76 ? -6.746 -2.906 23.513 1.00 90.69 76 GLY A N 1
ATOM 589 C CA . GLY A 1 76 ? -5.412 -3.290 23.974 1.00 90.69 76 GLY A CA 1
ATOM 590 C C . GLY A 1 76 ? -4.341 -3.356 22.880 1.00 90.69 76 GLY A C 1
ATOM 591 O O . GLY A 1 76 ? -3.177 -3.568 23.214 1.00 90.69 76 GLY A O 1
ATOM 592 N N . THR A 1 77 ? -4.670 -3.096 21.609 1.00 92.56 77 THR A N 1
ATOM 593 C CA . THR A 1 77 ? -3.688 -3.085 20.512 1.00 92.56 77 THR A CA 1
ATOM 594 C C . THR A 1 77 ? -3.594 -1.717 19.819 1.00 92.56 77 THR A C 1
ATOM 596 O O . THR A 1 77 ? -4.595 -1.012 19.672 1.00 92.56 77 THR A O 1
ATOM 599 N N . PRO A 1 78 ? -2.387 -1.284 19.415 1.00 94.44 78 PRO A N 1
ATOM 600 C CA . PRO A 1 78 ? -2.208 -0.049 18.653 1.00 94.44 78 PRO A CA 1
ATOM 601 C C . PRO A 1 78 ? -2.134 -0.242 17.127 1.00 94.44 78 PRO A C 1
ATOM 603 O O . PRO A 1 78 ? -2.158 0.748 16.404 1.00 94.44 78 PRO A O 1
ATOM 606 N N . TRP A 1 79 ? -2.022 -1.467 16.608 1.00 94.69 79 TRP A N 1
ATOM 607 C CA . TRP A 1 79 ? -1.957 -1.737 15.164 1.00 94.69 79 TRP A CA 1
ATOM 608 C C . TRP A 1 79 ? -3.331 -2.118 14.607 1.00 94.69 79 TRP A C 1
ATOM 610 O O . TRP A 1 79 ? -4.089 -2.836 15.248 1.00 94.69 79 TRP A O 1
ATOM 620 N N . LEU A 1 80 ? -3.639 -1.648 13.398 1.00 94.81 80 LEU A N 1
ATOM 621 C CA . LEU A 1 80 ? -4.897 -1.957 12.714 1.00 94.81 80 LEU A CA 1
ATOM 622 C C . LEU A 1 80 ? -4.871 -3.328 12.027 1.00 94.81 80 LEU A C 1
ATOM 624 O O . LEU A 1 80 ? -5.873 -4.030 12.000 1.00 94.81 80 LEU A O 1
ATOM 628 N N . LEU A 1 81 ? -3.722 -3.676 11.443 1.00 95.31 81 LEU A N 1
ATOM 629 C CA . LEU A 1 81 ? -3.554 -4.834 10.568 1.00 95.31 81 LEU A CA 1
ATOM 630 C C . LEU A 1 81 ? -2.830 -5.969 11.294 1.00 95.31 81 LEU A C 1
ATOM 632 O O . LEU A 1 81 ? -1.838 -5.746 11.994 1.00 95.31 81 LEU A O 1
ATOM 636 N N . ARG A 1 82 ? -3.290 -7.195 11.061 1.00 93.94 82 ARG A N 1
ATOM 637 C CA . ARG A 1 82 ? -2.690 -8.454 11.505 1.00 93.94 82 ARG A CA 1
ATOM 638 C C . ARG A 1 82 ? -2.101 -9.208 10.309 1.00 93.94 82 ARG A C 1
ATOM 640 O O . ARG A 1 82 ? -2.328 -8.874 9.144 1.00 93.94 82 ARG A O 1
ATOM 647 N N . PHE A 1 83 ? -1.318 -10.250 10.584 1.00 94.31 83 PHE A N 1
ATOM 648 C CA . PHE A 1 83 ? -0.892 -11.159 9.520 1.00 94.31 83 PHE A CA 1
ATOM 649 C C . PHE A 1 83 ? -2.108 -11.825 8.872 1.00 94.31 83 PHE A C 1
ATOM 651 O O . PHE A 1 83 ? -3.041 -12.211 9.567 1.00 94.31 83 PHE A O 1
ATOM 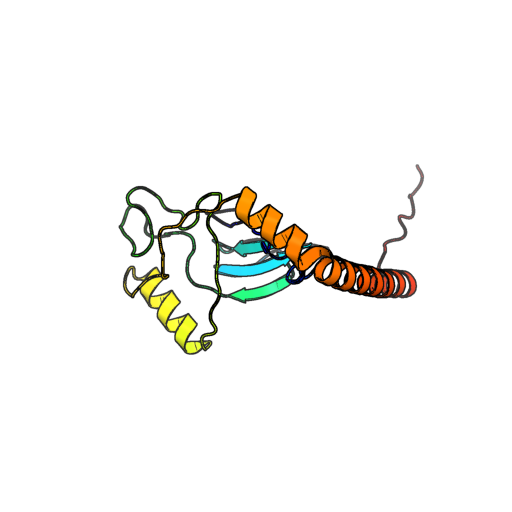658 N N . PHE A 1 84 ? -2.044 -11.989 7.548 1.00 94.88 84 PHE A N 1
ATOM 659 C CA . PHE A 1 84 ? -3.095 -12.564 6.696 1.00 94.88 84 PHE A CA 1
ATOM 660 C C . PHE A 1 84 ? -4.351 -11.705 6.488 1.00 94.88 84 PHE A C 1
ATOM 662 O O . PHE A 1 84 ? -5.223 -12.109 5.716 1.00 94.88 84 PHE A O 1
ATOM 669 N N . ASP A 1 85 ? -4.413 -10.500 7.060 1.00 96.75 85 ASP A N 1
ATOM 670 C CA . ASP A 1 85 ? -5.453 -9.538 6.698 1.00 96.75 85 ASP A CA 1
ATOM 671 C C . ASP A 1 85 ? -5.362 -9.166 5.211 1.00 96.75 85 ASP A C 1
ATOM 673 O O . ASP A 1 85 ? -4.284 -9.103 4.606 1.00 96.75 85 ASP A O 1
ATOM 677 N N . ARG A 1 86 ? -6.523 -8.889 4.611 1.00 96.75 86 ARG A N 1
ATOM 678 C CA . ARG A 1 86 ? -6.639 -8.451 3.217 1.00 96.75 86 ARG A CA 1
ATOM 679 C C . ARG A 1 86 ? -7.021 -6.981 3.179 1.00 96.75 86 ARG A C 1
ATOM 681 O O . ARG A 1 86 ? -7.984 -6.572 3.816 1.00 96.75 86 ARG A O 1
ATOM 688 N N . ILE A 1 87 ? -6.288 -6.208 2.386 1.00 96.31 87 ILE A N 1
ATOM 689 C CA . ILE A 1 87 ? -6.536 -4.778 2.193 1.00 96.31 87 ILE A CA 1
ATOM 690 C C . ILE A 1 87 ? -7.256 -4.593 0.859 1.00 96.31 87 ILE A C 1
ATOM 692 O O . ILE A 1 87 ? -6.767 -5.051 -0.176 1.00 96.31 87 ILE A O 1
ATOM 696 N N . SER A 1 88 ? -8.392 -3.900 0.888 1.00 95.75 88 SER A N 1
ATOM 697 C CA . SER A 1 88 ? -9.099 -3.427 -0.303 1.00 95.75 88 SER A CA 1
ATOM 698 C C . SER A 1 88 ? -9.118 -1.903 -0.308 1.00 95.75 88 SER A C 1
ATOM 700 O O . SER A 1 88 ? -9.182 -1.276 0.748 1.00 95.75 88 SER A O 1
ATOM 702 N N . TRP A 1 89 ? -9.047 -1.312 -1.497 1.00 95.81 89 TRP A N 1
ATOM 703 C CA . TRP A 1 89 ? -8.998 0.135 -1.684 1.00 95.81 89 TRP A CA 1
ATOM 704 C C . TRP A 1 89 ? -10.266 0.614 -2.379 1.00 95.81 89 TRP A C 1
ATOM 706 O O . TRP A 1 89 ? -10.750 -0.034 -3.306 1.00 95.81 89 TRP A O 1
ATOM 716 N N . TYR A 1 90 ? -10.754 1.782 -1.978 1.00 95.56 90 TYR A N 1
ATOM 717 C CA . TYR A 1 90 ? -11.804 2.511 -2.678 1.00 95.56 90 TYR A CA 1
ATOM 718 C C . TYR A 1 90 ? -11.358 3.966 -2.874 1.00 95.56 90 TYR A C 1
ATOM 720 O O . TYR A 1 90 ? -10.600 4.489 -2.052 1.00 95.56 90 TYR A O 1
ATOM 728 N N . PRO A 1 91 ? -11.754 4.611 -3.982 1.00 96.62 91 PRO A N 1
ATOM 729 C CA . PRO A 1 91 ? -11.362 5.985 -4.249 1.00 96.62 91 PRO A CA 1
ATOM 730 C C . PRO A 1 91 ? -12.130 6.957 -3.347 1.00 96.62 91 PRO A C 1
ATOM 732 O O . PRO A 1 91 ? -13.328 6.792 -3.128 1.00 96.62 91 PRO A O 1
ATOM 735 N N . VAL A 1 92 ? -11.431 7.989 -2.885 1.00 96.88 92 VAL A N 1
ATOM 736 C CA . VAL A 1 92 ? -11.974 9.167 -2.192 1.00 96.88 92 VAL A CA 1
ATOM 737 C C . VAL A 1 92 ? -11.271 10.413 -2.722 1.00 96.88 92 VAL A C 1
ATOM 739 O O . VAL A 1 92 ? -10.162 10.320 -3.262 1.00 96.88 92 VAL A O 1
ATOM 742 N N . SER A 1 93 ? -11.896 11.576 -2.572 1.00 98.12 93 SER A N 1
ATOM 743 C CA . SER A 1 93 ? -11.253 12.856 -2.862 1.00 98.12 93 SER A CA 1
ATOM 744 C C . SER A 1 93 ? -10.162 13.181 -1.831 1.00 98.12 93 SER A C 1
ATOM 746 O O . SER A 1 93 ? -10.076 12.585 -0.753 1.00 98.12 93 SER A O 1
ATOM 748 N N . THR A 1 94 ? -9.302 14.148 -2.155 1.00 97.50 94 THR A N 1
ATOM 749 C CA . THR A 1 94 ? -8.273 14.630 -1.219 1.00 97.50 94 THR A CA 1
ATOM 750 C C . THR A 1 94 ? -8.907 15.249 0.028 1.00 97.50 94 THR A C 1
ATOM 752 O O . THR A 1 94 ? -8.409 15.050 1.134 1.00 97.50 94 THR A O 1
ATOM 755 N N . GLU A 1 95 ? -10.001 15.988 -0.156 1.00 98.19 95 GLU A N 1
ATOM 756 C CA . GLU A 1 95 ? -10.776 16.638 0.899 1.00 98.19 95 GLU A CA 1
ATOM 757 C C . GLU A 1 95 ? -11.437 15.592 1.802 1.00 98.19 95 GLU A C 1
ATOM 759 O O . GLU A 1 95 ? -11.221 15.617 3.011 1.00 98.19 95 GLU A O 1
ATOM 764 N N . GLU A 1 96 ? -12.132 14.612 1.212 1.00 96.94 96 GLU A N 1
ATOM 765 C CA . GLU A 1 96 ? -12.748 13.497 1.945 1.00 96.94 96 GLU A CA 1
ATOM 766 C C . GLU A 1 96 ? -11.709 12.723 2.765 1.00 96.94 96 GLU A C 1
ATOM 768 O O . GLU A 1 96 ? -11.911 12.454 3.950 1.00 96.94 96 GLU A O 1
ATOM 773 N N . LEU A 1 97 ? -10.550 12.412 2.170 1.00 96.94 97 LEU A N 1
ATOM 774 C CA . LEU A 1 97 ? -9.454 11.762 2.887 1.00 96.94 97 LEU A CA 1
ATOM 775 C C . LEU A 1 97 ? -8.921 12.637 4.031 1.00 96.94 97 LEU A C 1
ATOM 777 O O . LEU A 1 97 ? -8.550 12.114 5.085 1.00 96.94 97 LEU A O 1
ATOM 781 N N . GLY A 1 98 ? -8.850 13.952 3.827 1.00 96.50 98 GLY A N 1
ATOM 782 C CA . GLY A 1 98 ? -8.460 14.919 4.850 1.00 96.50 98 GLY A CA 1
ATOM 783 C C . GLY A 1 98 ? -9.387 14.866 6.062 1.00 96.50 98 GLY A C 1
ATOM 784 O O . GLY A 1 98 ? -8.905 14.703 7.187 1.00 96.50 98 GLY A O 1
ATOM 785 N N . ASP A 1 99 ? -10.695 14.911 5.820 1.00 95.94 99 ASP A N 1
ATOM 786 C CA . ASP A 1 99 ? -11.726 14.851 6.858 1.00 95.94 99 ASP A CA 1
ATOM 787 C C . ASP A 1 99 ? -11.695 13.512 7.600 1.00 95.94 99 ASP A C 1
ATOM 789 O O . ASP A 1 99 ? -11.613 13.480 8.831 1.00 95.94 99 ASP A O 1
ATOM 793 N N . MET A 1 100 ? -11.636 12.394 6.867 1.00 95.00 100 MET A N 1
ATOM 794 C CA . MET A 1 100 ? -11.506 11.057 7.455 1.00 95.00 100 MET A CA 1
ATOM 795 C C . MET A 1 100 ? -10.276 10.960 8.368 1.00 95.00 100 MET A C 1
ATOM 797 O O . MET A 1 100 ? -10.364 10.471 9.495 1.00 95.00 100 MET A O 1
ATOM 801 N N . ARG A 1 101 ? -9.116 11.447 7.912 1.00 94.00 101 ARG A N 1
ATOM 802 C CA . ARG A 1 101 ? -7.872 11.427 8.698 1.00 94.00 101 ARG A CA 1
ATOM 803 C C . ARG A 1 101 ? -7.957 12.300 9.945 1.00 94.00 101 ARG A C 1
ATOM 805 O O . ARG A 1 101 ? -7.392 11.915 10.972 1.00 94.00 101 ARG A O 1
ATOM 812 N N . ALA A 1 102 ? -8.603 13.463 9.856 1.00 93.94 102 ALA A N 1
ATOM 813 C CA . ALA A 1 102 ? -8.796 14.363 10.987 1.00 93.94 102 ALA A CA 1
ATOM 814 C C . ALA A 1 102 ? -9.714 13.734 12.043 1.00 93.94 102 ALA A C 1
ATOM 816 O O . ALA A 1 102 ? -9.405 13.780 13.237 1.00 93.94 102 ALA A O 1
ATOM 817 N N . ASP A 1 103 ? -10.795 13.085 11.612 1.00 93.38 103 ASP A N 1
ATOM 818 C CA . ASP A 1 103 ? -11.707 12.386 12.509 1.00 93.38 103 ASP A CA 1
ATOM 819 C C . ASP A 1 103 ? -11.042 11.199 13.202 1.00 93.38 103 ASP A C 1
ATOM 821 O O . ASP A 1 103 ? -11.093 11.127 14.433 1.00 93.38 103 ASP A O 1
ATOM 825 N N . LEU A 1 104 ? -10.339 10.327 12.467 1.00 91.38 104 LEU A N 1
ATOM 826 C CA . LEU A 1 104 ? -9.611 9.206 13.075 1.00 91.38 104 LEU A CA 1
ATOM 827 C C . LEU A 1 104 ? -8.537 9.688 14.062 1.00 91.38 104 LEU A C 1
ATOM 829 O O . LEU A 1 104 ? -8.442 9.155 15.169 1.00 91.38 104 LEU A O 1
ATOM 833 N N . ALA A 1 105 ? -7.766 10.725 13.716 1.00 90.62 105 ALA A N 1
ATOM 834 C CA . ALA A 1 105 ? -6.780 11.316 14.627 1.00 90.62 105 ALA A CA 1
ATOM 835 C C . ALA A 1 105 ? -7.437 11.858 15.907 1.00 90.62 105 ALA A C 1
ATOM 837 O O . ALA A 1 105 ? -6.896 11.728 17.006 1.00 90.62 105 ALA A O 1
ATOM 838 N N . ALA A 1 106 ? -8.644 12.409 15.783 1.00 91.69 106 ALA A N 1
ATOM 839 C CA . ALA A 1 106 ? -9.453 12.865 16.901 1.00 91.69 106 ALA A CA 1
ATOM 840 C C . ALA A 1 106 ? -10.296 11.753 17.552 1.00 91.69 106 ALA A C 1
ATOM 842 O O . ALA A 1 106 ? -11.114 12.051 18.428 1.00 91.69 106 ALA A O 1
ATOM 843 N N . GLY A 1 107 ? -10.057 10.475 17.213 1.00 88.50 107 GLY A N 1
ATOM 844 C CA . GLY A 1 107 ? -10.753 9.290 17.743 1.00 88.50 107 GLY A CA 1
ATOM 845 C C . GLY A 1 107 ? -12.260 9.283 17.485 1.00 88.50 107 GLY A C 1
ATOM 846 O O . GLY A 1 107 ? -13.014 8.688 18.250 1.00 88.50 107 GLY A O 1
ATOM 847 N N . ARG A 1 108 ? -12.694 9.992 16.443 1.00 86.12 108 ARG A N 1
ATOM 848 C CA . ARG A 1 108 ? -14.067 10.065 15.941 1.00 86.12 108 ARG A CA 1
ATOM 849 C C . ARG A 1 108 ? -14.141 9.411 14.556 1.00 86.12 108 ARG A C 1
ATOM 851 O O . ARG A 1 108 ? -13.175 8.822 14.076 1.00 86.12 108 ARG A O 1
ATOM 858 N N . GLY A 1 109 ? -15.301 9.527 13.914 1.00 81.25 109 GLY A N 1
ATOM 859 C CA . GLY A 1 109 ? -15.532 9.026 12.562 1.00 81.25 109 GLY A CA 1
ATOM 860 C C . GLY A 1 109 ? -15.871 7.538 12.514 1.00 81.25 109 GLY A C 1
ATOM 861 O O . GLY A 1 109 ? -15.937 6.844 13.531 1.00 81.25 109 GLY A O 1
ATOM 862 N N . ALA A 1 110 ? -16.140 7.047 11.304 1.00 78.94 110 ALA A N 1
ATOM 863 C CA . ALA A 1 110 ? -16.543 5.661 11.086 1.00 78.94 110 ALA A CA 1
ATOM 864 C C . ALA A 1 110 ? -15.383 4.657 11.210 1.00 78.94 110 ALA A C 1
ATOM 866 O O . ALA A 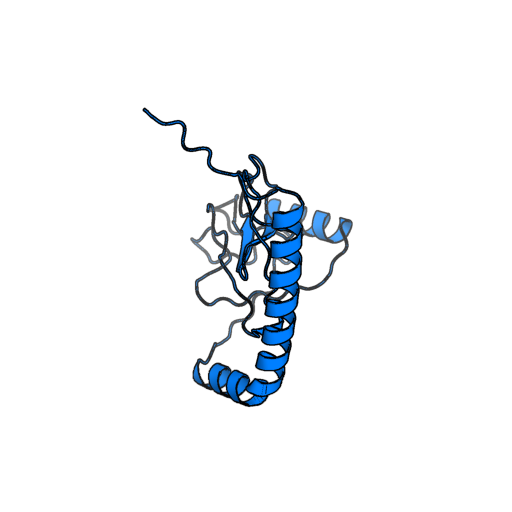1 110 ? -15.652 3.481 11.446 1.00 78.94 110 ALA A O 1
ATOM 867 N N . GLY A 1 111 ? -14.131 5.122 11.135 1.00 83.44 111 GLY A N 1
ATOM 868 C CA . GLY A 1 111 ? -12.967 4.253 10.973 1.00 83.44 111 GLY A CA 1
ATOM 869 C C . GLY A 1 111 ? -12.914 3.647 9.569 1.00 83.44 111 GLY A C 1
ATOM 870 O O . GLY A 1 111 ? -13.623 4.091 8.665 1.00 83.44 111 GLY A O 1
ATOM 871 N N . VAL A 1 112 ? -12.068 2.634 9.394 1.00 89.56 112 VAL A N 1
ATOM 872 C CA . VAL A 1 112 ? -12.096 1.781 8.200 1.00 89.56 112 VAL A CA 1
ATOM 873 C C . VAL A 1 112 ? -13.169 0.700 8.345 1.00 89.56 112 VAL A C 1
ATOM 875 O O . VAL A 1 112 ? -13.490 0.279 9.459 1.00 89.56 112 VAL A O 1
ATOM 878 N N . GLU A 1 113 ? -13.712 0.231 7.224 1.00 92.12 113 GLU A N 1
ATOM 879 C CA . GLU A 1 113 ? -14.574 -0.949 7.207 1.00 92.12 113 GLU A CA 1
ATOM 880 C C . GLU A 1 113 ? -13.730 -2.210 7.433 1.00 92.12 113 GLU A C 1
ATOM 882 O O . GLU A 1 113 ? -12.760 -2.457 6.716 1.00 92.12 113 GLU A O 1
ATOM 887 N N . ILE A 1 114 ? -14.101 -3.004 8.438 1.00 93.62 114 ILE A N 1
ATOM 888 C CA . ILE A 1 114 ? -13.451 -4.274 8.765 1.00 93.62 114 ILE A CA 1
ATOM 889 C C . ILE A 1 114 ? -14.531 -5.342 8.774 1.00 93.62 114 ILE A C 1
ATOM 891 O O . ILE A 1 114 ? -15.530 -5.216 9.481 1.00 93.62 114 ILE A O 1
ATOM 895 N N . THR A 1 115 ? -14.317 -6.386 7.981 1.00 94.81 115 THR A N 1
ATOM 896 C CA . THR A 1 115 ? -15.209 -7.540 7.901 1.00 94.81 115 THR A CA 1
ATOM 897 C C . THR A 1 115 ? -14.412 -8.796 8.210 1.00 94.81 115 THR A C 1
ATOM 899 O O . THR A 1 115 ? -13.388 -9.049 7.570 1.00 94.81 115 THR A O 1
ATOM 902 N N . ASP A 1 116 ? -14.895 -9.588 9.166 1.00 95.44 116 ASP A N 1
ATOM 903 C CA . ASP A 1 116 ? -14.316 -10.894 9.463 1.00 95.44 116 ASP A CA 1
ATOM 904 C C . ASP A 1 116 ? -14.456 -11.824 8.257 1.00 95.44 116 ASP A C 1
ATOM 906 O O . ASP A 1 116 ? -15.479 -11.862 7.569 1.00 95.44 116 ASP A O 1
ATOM 910 N N . GLY A 1 117 ? -13.416 -12.606 7.993 1.00 94.75 117 GLY A N 1
ATOM 911 C 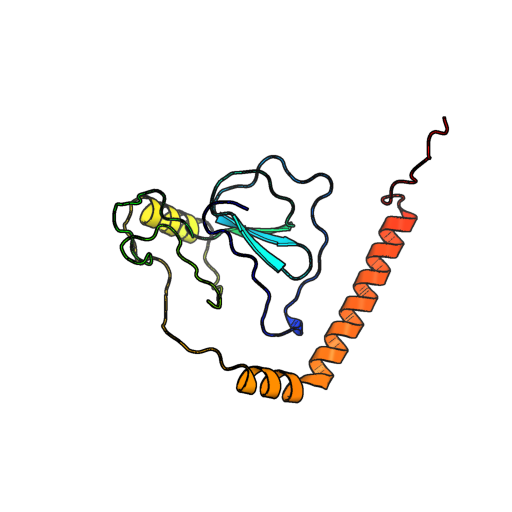CA . GLY A 1 117 ? -13.415 -13.530 6.875 1.00 94.75 117 GLY A CA 1
ATOM 912 C C . GLY A 1 117 ? -12.363 -14.612 7.013 1.00 94.75 117 GLY A C 1
ATOM 913 O O . GLY A 1 117 ? -11.559 -14.633 7.942 1.00 94.75 117 GLY A O 1
ATOM 914 N N . THR A 1 118 ? -12.365 -15.526 6.052 1.00 96.75 118 THR A N 1
ATOM 915 C CA . THR A 1 118 ? -11.400 -16.621 5.981 1.00 96.75 118 THR A CA 1
ATOM 916 C C . THR A 1 118 ? -10.689 -16.581 4.638 1.00 96.75 118 THR A C 1
ATOM 918 O O . THR A 1 118 ? -11.285 -16.253 3.610 1.00 96.75 118 THR A O 1
ATOM 921 N N . PHE A 1 119 ? -9.398 -16.899 4.658 1.00 96.31 119 PHE A N 1
ATOM 922 C CA . PHE A 1 119 ? -8.611 -17.152 3.463 1.00 96.31 119 PHE A CA 1
ATOM 923 C C . PHE A 1 119 ? -8.313 -18.651 3.388 1.00 96.31 119 PHE A C 1
ATOM 925 O O . PHE A 1 119 ? -7.696 -19.206 4.296 1.00 96.31 119 PHE A O 1
ATOM 932 N N . SER A 1 120 ? -8.770 -19.296 2.316 1.00 97.50 120 SER A N 1
ATOM 933 C CA . SER A 1 120 ? -8.494 -20.700 2.017 1.00 97.50 120 SER A CA 1
ATOM 934 C C . SER A 1 120 ? -7.371 -20.772 0.990 1.00 97.50 120 SER A C 1
ATOM 936 O O . SER A 1 120 ? -7.472 -20.189 -0.090 1.00 97.50 120 SER A O 1
ATOM 938 N N . LEU A 1 121 ? -6.295 -21.484 1.327 1.00 97.69 121 LEU A N 1
ATOM 939 C CA . LEU A 1 121 ? -5.208 -21.723 0.379 1.00 97.69 121 LEU A CA 1
ATOM 940 C C . LEU A 1 121 ? -5.676 -22.598 -0.791 1.00 97.69 121 LEU A C 1
ATOM 942 O O . LEU A 1 121 ? -5.293 -22.332 -1.921 1.00 97.69 121 LEU A O 1
ATOM 946 N N . ALA A 1 122 ? -6.549 -23.577 -0.532 1.00 98.50 122 ALA A N 1
ATOM 947 C CA . ALA A 1 122 ? -7.101 -24.440 -1.574 1.00 98.50 122 ALA A CA 1
ATOM 948 C C . ALA A 1 122 ? -7.890 -23.626 -2.614 1.00 98.50 122 ALA A C 1
ATOM 950 O O . ALA A 1 122 ? -7.638 -23.750 -3.808 1.00 98.50 122 ALA A O 1
ATOM 951 N N . ASP A 1 123 ? -8.759 -22.718 -2.161 1.00 98.44 123 ASP A N 1
ATOM 952 C CA . ASP A 1 123 ? -9.544 -21.851 -3.048 1.00 98.44 123 ASP A CA 1
ATOM 953 C C . ASP A 1 123 ? -8.628 -20.907 -3.847 1.00 98.44 123 ASP A C 1
ATOM 955 O O . ASP A 1 123 ? -8.900 -20.576 -5.003 1.00 98.44 123 ASP A O 1
ATOM 959 N N . HIS A 1 124 ? -7.525 -20.452 -3.238 1.00 98.25 124 HIS A N 1
ATOM 960 C CA . HIS A 1 124 ? -6.535 -19.623 -3.926 1.00 98.25 124 HIS A CA 1
ATOM 961 C C . HIS A 1 124 ? -5.764 -20.415 -4.985 1.00 98.25 124 HIS A C 1
ATOM 963 O O . HIS A 1 124 ? -5.581 -19.905 -6.088 1.00 98.25 124 HIS A O 1
ATOM 969 N N . ASP A 1 125 ? -5.375 -21.656 -4.700 1.00 98.62 125 ASP A N 1
ATOM 970 C CA . ASP A 1 125 ? -4.717 -22.540 -5.664 1.00 98.62 125 ASP A CA 1
ATOM 971 C C . ASP A 1 125 ? -5.646 -22.882 -6.840 1.00 98.62 125 ASP A C 1
ATOM 973 O O . ASP A 1 125 ? -5.222 -22.840 -7.997 1.00 98.62 125 ASP A O 1
ATOM 977 N N . GLU A 1 126 ? -6.932 -23.129 -6.574 1.00 98.75 126 GLU A N 1
ATOM 978 C CA . GLU A 1 126 ? -7.954 -23.302 -7.613 1.00 98.75 126 GLU A CA 1
ATOM 979 C C . GLU A 1 126 ? -8.104 -22.041 -8.472 1.00 98.75 126 GLU A C 1
ATOM 981 O O . GLU A 1 126 ? -8.121 -22.124 -9.703 1.00 98.75 126 GLU A O 1
ATOM 986 N N . PHE A 1 127 ? -8.144 -20.858 -7.849 1.00 98.69 127 PHE A N 1
ATOM 987 C CA . PHE A 1 127 ? -8.152 -19.582 -8.564 1.00 98.69 127 PHE A CA 1
ATOM 988 C C . PHE A 1 127 ? -6.917 -19.423 -9.463 1.00 98.69 127 PHE A C 1
ATOM 990 O O . PHE A 1 127 ? -7.050 -18.992 -10.614 1.00 98.69 127 PHE A O 1
ATOM 997 N N . LEU A 1 128 ? -5.726 -19.768 -8.964 1.00 98.75 128 LEU A N 1
ATOM 998 C CA . LEU A 1 128 ? -4.484 -19.696 -9.731 1.00 98.75 128 LEU A CA 1
ATOM 999 C C . LEU A 1 128 ? -4.517 -20.653 -10.926 1.00 98.75 128 LEU A C 1
ATOM 1001 O O . LEU A 1 128 ? -4.213 -20.226 -12.038 1.00 98.75 128 LEU A O 1
ATOM 1005 N N . ALA A 1 129 ? -4.941 -21.902 -10.722 1.00 98.75 129 ALA A N 1
ATOM 1006 C CA . ALA A 1 129 ? -5.062 -22.895 -11.786 1.00 98.75 129 ALA A CA 1
ATOM 1007 C C . ALA A 1 12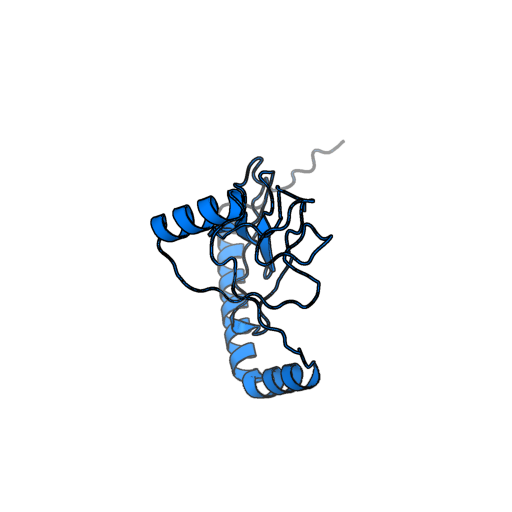9 ? -6.087 -22.471 -12.852 1.00 98.75 129 ALA A C 1
ATOM 1009 O O . ALA A 1 129 ? -5.813 -22.551 -14.049 1.00 98.75 129 ALA A O 1
ATOM 1010 N N . ALA A 1 130 ? -7.240 -21.944 -12.431 1.00 98.75 130 ALA A N 1
ATOM 1011 C CA . ALA A 1 130 ? -8.286 -21.469 -13.335 1.00 98.75 130 ALA A CA 1
ATOM 1012 C C . ALA A 1 130 ? -7.864 -20.248 -14.175 1.00 98.75 130 ALA A C 1
ATOM 1014 O O . ALA A 1 130 ? -8.435 -20.004 -15.237 1.00 98.75 130 ALA A O 1
ATOM 1015 N N . ASN A 1 131 ? -6.873 -19.475 -13.717 1.00 98.75 131 ASN A N 1
ATOM 1016 C CA . ASN A 1 131 ? -6.389 -18.263 -14.386 1.00 98.75 131 ASN A CA 1
ATOM 1017 C C . ASN A 1 131 ? -4.965 -18.404 -14.952 1.00 98.75 131 ASN A C 1
ATOM 1019 O O . ASN A 1 131 ? -4.392 -17.395 -15.374 1.00 98.75 131 ASN A O 1
ATOM 1023 N N . ASP A 1 132 ? -4.396 -19.614 -14.980 1.00 98.69 132 ASP A N 1
ATOM 1024 C CA . ASP A 1 132 ? -2.973 -19.852 -15.262 1.00 98.69 132 ASP A CA 1
ATOM 1025 C C . ASP A 1 132 ? -2.501 -19.179 -16.558 1.00 98.69 132 ASP A C 1
ATOM 1027 O O . ASP A 1 132 ? -1.551 -18.396 -16.543 1.00 98.69 132 ASP A O 1
ATOM 1031 N N . SER A 1 133 ? -3.230 -19.369 -17.663 1.00 98.75 133 SER A N 1
ATOM 1032 C CA . SER A 1 133 ? -2.862 -18.781 -18.958 1.00 98.75 133 SER A CA 1
ATOM 1033 C C . SER A 1 133 ? -2.856 -17.249 -18.926 1.00 98.75 133 SER A C 1
ATOM 1035 O O . SER A 1 133 ? -1.895 -16.626 -19.372 1.00 98.75 133 SER A O 1
ATOM 1037 N N . SER A 1 134 ? -3.875 -16.624 -18.326 1.00 98.62 134 SER A N 1
ATOM 1038 C CA . SER A 1 134 ? -3.954 -15.159 -18.203 1.00 98.62 134 SER A CA 1
ATOM 1039 C C . SER A 1 134 ? -2.851 -14.601 -17.293 1.00 98.62 134 SER A C 1
ATOM 1041 O O . SER A 1 134 ? -2.276 -13.544 -17.565 1.00 98.62 134 SER A O 1
ATOM 1043 N N . ILE A 1 135 ? -2.519 -15.320 -16.218 1.00 98.69 135 ILE A N 1
ATOM 1044 C CA . ILE A 1 135 ? -1.409 -14.975 -15.325 1.00 98.69 135 ILE A CA 1
ATOM 1045 C C . ILE A 1 135 ? -0.071 -15.083 -16.068 1.00 98.69 135 ILE A C 1
ATOM 1047 O O . ILE A 1 135 ? 0.770 -14.188 -15.944 1.00 98.69 135 ILE A O 1
ATOM 1051 N N . ALA A 1 136 ? 0.133 -16.148 -16.844 1.00 98.62 136 ALA A N 1
ATOM 1052 C CA . ALA A 1 136 ? 1.342 -16.364 -17.630 1.00 98.62 136 ALA A CA 1
ATOM 1053 C C . ALA A 1 136 ? 1.530 -15.276 -18.699 1.00 98.62 136 ALA A C 1
ATOM 1055 O O . ALA A 1 136 ? 2.621 -14.714 -18.813 1.00 98.62 136 ALA A O 1
ATOM 1056 N N . GLU A 1 137 ? 0.467 -14.913 -19.420 1.00 98.62 137 GLU A N 1
ATOM 1057 C CA . GLU A 1 137 ? 0.476 -13.823 -20.403 1.00 98.62 137 GLU A CA 1
ATOM 1058 C C . GLU A 1 137 ? 0.850 -12.480 -19.767 1.00 98.62 137 GLU A C 1
ATOM 1060 O O . GLU A 1 137 ? 1.732 -11.774 -20.267 1.00 98.62 137 GLU A O 1
ATOM 1065 N N . PHE A 1 138 ? 0.239 -12.144 -18.626 1.00 98.38 138 PHE A N 1
ATOM 1066 C CA . PHE A 1 138 ? 0.570 -10.922 -17.897 1.00 98.38 138 PHE A CA 1
ATOM 1067 C C . PHE A 1 138 ? 2.035 -10.908 -17.446 1.00 98.38 138 PHE A C 1
ATOM 1069 O O . PHE A 1 138 ? 2.736 -9.915 -17.647 1.00 98.38 138 PHE A O 1
ATOM 1076 N N . ARG A 1 139 ? 2.520 -12.013 -16.865 1.00 97.25 139 ARG A N 1
ATOM 1077 C CA . ARG A 1 139 ? 3.910 -12.136 -16.398 1.00 97.25 139 ARG A CA 1
ATOM 1078 C C . ARG A 1 139 ? 4.909 -12.021 -17.540 1.00 97.25 139 ARG A C 1
ATOM 1080 O O . ARG A 1 139 ? 5.935 -11.370 -17.366 1.00 97.25 139 ARG A O 1
ATOM 1087 N N . LYS A 1 140 ? 4.604 -12.603 -18.702 1.00 98.25 140 LYS A N 1
ATOM 1088 C CA . LYS A 1 140 ? 5.430 -12.464 -19.904 1.00 98.25 140 LYS A CA 1
ATOM 1089 C C . LYS A 1 140 ? 5.542 -10.995 -20.314 1.00 98.25 140 LYS A C 1
ATOM 1091 O O . LYS A 1 140 ? 6.653 -10.482 -20.413 1.00 98.25 140 LYS A O 1
ATOM 1096 N N . LYS A 1 141 ? 4.409 -10.296 -20.446 1.00 97.38 141 LYS A N 1
ATOM 1097 C CA . LYS A 1 141 ? 4.382 -8.863 -20.785 1.00 97.38 141 LYS A CA 1
ATOM 1098 C C . LYS A 1 141 ? 5.141 -8.014 -19.762 1.00 97.38 141 LYS A C 1
ATOM 1100 O O . LYS A 1 141 ? 5.880 -7.106 -20.132 1.00 97.38 141 LYS A O 1
ATOM 1105 N N . GLN A 1 142 ? 4.971 -8.307 -18.475 1.00 96.31 142 GLN A N 1
ATOM 1106 C CA . GLN A 1 142 ? 5.688 -7.623 -17.403 1.00 96.31 142 GLN A CA 1
ATOM 1107 C C . GLN A 1 142 ? 7.204 -7.848 -17.489 1.00 96.31 142 GLN A C 1
ATOM 1109 O O . GLN A 1 142 ? 7.958 -6.891 -17.334 1.00 96.31 142 GLN A O 1
ATOM 1114 N N . ALA A 1 143 ? 7.653 -9.082 -17.729 1.00 95.31 143 ALA A N 1
ATOM 1115 C CA . ALA A 1 143 ? 9.073 -9.408 -17.840 1.00 95.31 143 ALA A CA 1
ATOM 1116 C C . ALA A 1 143 ? 9.723 -8.722 -19.051 1.00 95.31 143 ALA A C 1
ATOM 1118 O O . ALA A 1 143 ? 10.826 -8.191 -18.933 1.00 95.31 143 ALA A O 1
ATOM 1119 N N . GLU A 1 144 ? 9.023 -8.681 -20.186 1.00 97.00 144 GLU A N 1
ATOM 1120 C CA . GLU A 1 144 ? 9.456 -7.951 -21.382 1.00 97.00 144 GLU A CA 1
ATOM 1121 C C . GLU A 1 144 ? 9.583 -6.447 -21.101 1.00 97.00 144 GLU A C 1
ATOM 1123 O O . GLU A 1 144 ? 10.634 -5.861 -21.356 1.00 97.00 144 GLU A O 1
ATOM 1128 N N . ALA A 1 145 ? 8.560 -5.830 -20.497 1.00 94.88 145 ALA A N 1
ATOM 1129 C CA . ALA A 1 145 ? 8.586 -4.411 -20.135 1.00 94.88 145 ALA A CA 1
ATOM 1130 C C . ALA A 1 145 ? 9.708 -4.077 -19.136 1.00 94.88 145 ALA A C 1
ATOM 1132 O O . ALA A 1 145 ? 10.405 -3.078 -19.297 1.00 94.88 145 ALA A O 1
ATOM 1133 N N . PHE A 1 146 ? 9.920 -4.933 -18.131 1.00 92.94 146 PHE A N 1
ATOM 1134 C CA . PHE A 1 146 ? 11.013 -4.777 -17.172 1.00 92.94 146 PHE A CA 1
ATOM 1135 C C . PHE A 1 146 ? 12.388 -4.871 -17.848 1.00 92.94 146 PHE A C 1
ATOM 1137 O O . PHE A 1 146 ? 13.285 -4.096 -17.521 1.00 92.94 146 PHE A O 1
ATOM 1144 N N . GLY A 1 147 ? 12.557 -5.802 -18.794 1.00 93.75 147 GLY A N 1
ATOM 1145 C CA . GLY A 1 147 ? 13.783 -5.932 -19.581 1.00 93.75 147 GLY A CA 1
ATOM 1146 C C . GLY A 1 147 ? 14.091 -4.666 -20.379 1.00 93.75 147 GLY A C 1
ATOM 1147 O O . GLY A 1 147 ? 15.209 -4.165 -20.300 1.00 93.75 147 GLY A O 1
ATOM 1148 N N . ILE A 1 148 ? 13.083 -4.110 -21.061 1.00 95.12 148 ILE A N 1
ATOM 1149 C CA . ILE A 1 148 ? 13.206 -2.858 -21.823 1.00 95.12 148 ILE A CA 1
ATOM 1150 C C . ILE A 1 148 ? 13.653 -1.702 -20.918 1.00 95.12 148 ILE A C 1
ATOM 1152 O O . ILE A 1 148 ? 14.609 -1.006 -21.250 1.00 95.12 148 ILE A O 1
ATOM 1156 N N . GLU A 1 149 ? 13.001 -1.517 -19.767 1.00 92.56 149 GLU A N 1
ATOM 1157 C CA . GLU A 1 149 ? 13.333 -0.429 -18.835 1.00 92.56 149 GLU A CA 1
ATOM 1158 C C . GLU A 1 149 ? 14.754 -0.578 -18.268 1.00 92.56 149 GLU A C 1
ATOM 1160 O O . GLU A 1 149 ? 15.533 0.374 -18.242 1.00 92.56 149 GLU A O 1
ATOM 1165 N N . ARG A 1 150 ? 15.137 -1.799 -17.871 1.00 91.31 150 ARG A N 1
ATOM 1166 C CA . ARG A 1 150 ? 16.490 -2.096 -17.382 1.00 91.31 150 ARG A CA 1
ATOM 1167 C C . ARG A 1 150 ? 17.553 -1.790 -18.440 1.00 91.31 150 ARG A C 1
ATOM 1169 O O . ARG A 1 150 ? 18.610 -1.244 -18.118 1.00 91.31 150 ARG A O 1
ATOM 1176 N N . ASP A 1 151 ? 17.306 -2.165 -19.689 1.00 94.25 151 ASP A N 1
ATOM 1177 C CA . ASP A 1 151 ? 18.255 -1.929 -20.775 1.00 94.25 151 ASP A CA 1
ATOM 1178 C C . ASP A 1 151 ? 18.349 -0.424 -21.092 1.00 94.25 151 ASP A C 1
ATOM 1180 O O . ASP A 1 151 ? 19.449 0.085 -21.311 1.00 94.25 151 ASP A O 1
ATOM 1184 N N . ALA A 1 152 ? 17.237 0.316 -20.999 1.00 93.06 152 ALA A N 1
ATOM 1185 C CA . ALA A 1 152 ? 17.224 1.775 -21.110 1.00 93.06 152 ALA A CA 1
ATOM 1186 C C . ALA A 1 152 ? 18.049 2.454 -20.001 1.00 93.06 152 ALA A C 1
ATOM 1188 O O . ALA A 1 152 ? 18.872 3.321 -20.297 1.00 93.06 152 ALA A O 1
ATOM 1189 N N . TRP A 1 153 ? 17.908 2.022 -18.743 1.00 91.12 153 TRP A N 1
ATOM 1190 C CA . TRP A 1 153 ? 18.735 2.509 -17.629 1.00 91.12 153 TRP A CA 1
ATOM 1191 C C . TRP A 1 153 ? 20.220 2.190 -17.821 1.00 91.12 153 TRP A C 1
ATOM 1193 O O . TRP A 1 153 ? 21.073 3.033 -17.547 1.00 91.12 153 TRP A O 1
ATOM 1203 N N . SER A 1 154 ? 20.538 1.002 -18.347 1.00 91.06 154 SER A N 1
ATOM 1204 C CA . SER A 1 154 ? 21.919 0.641 -18.699 1.00 91.06 154 SER A CA 1
ATOM 1205 C C . SER A 1 154 ? 22.496 1.585 -19.747 1.00 91.06 154 SER A C 1
ATOM 1207 O O . SER A 1 154 ? 23.600 2.093 -19.571 1.00 91.06 154 SER A O 1
ATOM 1209 N N . ALA A 1 155 ? 21.743 1.852 -20.816 1.00 93.50 155 ALA A N 1
ATOM 1210 C CA . ALA A 1 155 ? 22.166 2.742 -21.891 1.00 93.50 155 ALA A CA 1
ATOM 1211 C C . ALA A 1 155 ? 22.330 4.200 -21.428 1.00 93.50 155 ALA A C 1
ATOM 1213 O O . ALA A 1 155 ? 23.191 4.910 -21.942 1.00 93.50 155 ALA A O 1
ATOM 1214 N N . ALA A 1 156 ? 21.537 4.633 -20.444 1.00 92.81 156 ALA A N 1
ATOM 1215 C CA . ALA A 1 156 ? 21.638 5.956 -19.835 1.00 92.81 156 ALA A CA 1
ATOM 1216 C C . ALA A 1 156 ? 22.752 6.069 -18.771 1.00 92.81 156 ALA A C 1
ATOM 1218 O O . ALA A 1 156 ? 23.038 7.171 -18.310 1.00 92.81 156 ALA A O 1
ATOM 1219 N N . GLY A 1 157 ? 23.411 4.962 -18.403 1.00 90.56 157 GLY A N 1
ATOM 1220 C CA . GLY A 1 157 ? 24.491 4.957 -17.410 1.00 90.56 157 GLY A CA 1
ATOM 1221 C C . GLY A 1 157 ? 24.017 5.010 -15.953 1.00 90.56 157 GLY A C 1
ATOM 1222 O O . GLY A 1 157 ? 24.806 5.334 -15.071 1.00 90.56 157 GLY A O 1
ATOM 1223 N N . GLU A 1 158 ? 22.750 4.678 -15.687 1.00 85.50 158 GLU A N 1
ATOM 1224 C CA . GLU A 1 158 ? 22.148 4.707 -14.341 1.00 85.50 158 GLU A CA 1
ATOM 1225 C C . GLU A 1 158 ? 22.684 3.595 -13.421 1.00 85.50 158 GLU A C 1
ATOM 1227 O O . GLU A 1 158 ? 22.600 3.678 -12.193 1.00 85.50 158 GLU A O 1
ATOM 1232 N N . PHE A 1 159 ? 23.265 2.536 -13.994 1.00 81.81 159 PHE A N 1
ATOM 1233 C CA . PHE A 1 159 ? 24.026 1.563 -13.219 1.00 81.81 159 PHE A CA 1
ATOM 1234 C C . PHE A 1 159 ? 25.432 2.102 -12.992 1.00 81.81 159 PHE A C 1
ATOM 1236 O O . PHE A 1 159 ? 26.210 2.250 -13.934 1.00 81.81 159 PHE A O 1
ATOM 1243 N N . ALA A 1 160 ? 25.767 2.370 -11.729 1.00 65.50 160 ALA A N 1
ATOM 1244 C CA . ALA A 1 160 ? 27.120 2.738 -11.352 1.00 65.50 160 ALA A CA 1
ATOM 1245 C C . ALA A 1 160 ? 28.101 1.681 -11.882 1.00 65.50 160 ALA A C 1
ATOM 1247 O O . ALA A 1 160 ? 28.062 0.519 -11.471 1.00 65.50 160 ALA A O 1
ATOM 1248 N N . LEU A 1 161 ? 29.013 2.092 -12.765 1.00 58.22 161 LEU A N 1
ATOM 1249 C CA . LEU A 1 161 ? 30.271 1.383 -12.916 1.00 58.22 161 LEU A CA 1
ATOM 1250 C C . LEU A 1 161 ? 30.952 1.510 -11.556 1.00 58.22 161 LEU A C 1
ATOM 1252 O O . LEU A 1 161 ? 31.433 2.582 -11.198 1.00 58.22 161 LEU A O 1
ATOM 1256 N N . THR A 1 162 ? 30.963 0.441 -10.764 1.00 48.72 162 THR A N 1
ATOM 1257 C CA . THR A 1 162 ? 31.963 0.309 -9.710 1.00 48.72 162 THR A CA 1
ATOM 1258 C C . THR A 1 162 ? 33.313 0.315 -10.409 1.00 48.72 162 THR A C 1
ATOM 1260 O O . THR A 1 162 ? 33.822 -0.732 -10.803 1.00 48.72 162 THR A O 1
ATOM 1263 N N . THR A 1 163 ? 33.904 1.493 -10.590 1.00 43.41 163 THR A N 1
ATOM 1264 C CA . THR A 1 163 ? 35.351 1.604 -10.595 1.00 43.41 163 THR A CA 1
ATOM 1265 C C . THR A 1 163 ? 35.773 1.112 -9.224 1.00 43.41 163 THR A C 1
ATOM 1267 O O . THR A 1 163 ? 35.670 1.818 -8.223 1.00 43.41 163 THR A O 1
ATOM 1270 N N . ALA A 1 164 ? 36.175 -0.156 -9.172 1.00 47.16 164 ALA A N 1
ATOM 1271 C CA . ALA A 1 164 ? 37.081 -0.614 -8.145 1.00 47.16 164 ALA A CA 1
ATOM 1272 C C . ALA A 1 164 ? 38.257 0.368 -8.161 1.00 47.16 164 ALA A C 1
ATOM 1274 O O . ALA A 1 164 ? 39.052 0.368 -9.097 1.00 47.16 164 ALA A O 1
ATOM 1275 N N . GLN A 1 165 ? 38.312 1.272 -7.184 1.00 39.75 165 GLN A N 1
ATOM 1276 C CA . GLN A 1 165 ? 39.574 1.905 -6.858 1.00 39.75 165 GLN A CA 1
ATOM 1277 C C . GLN A 1 165 ? 40.392 0.839 -6.144 1.00 39.75 165 GLN A C 1
ATOM 1279 O O . GLN A 1 165 ? 40.105 0.438 -5.017 1.00 39.75 165 GLN A O 1
ATOM 1284 N N . GLU A 1 166 ? 41.315 0.304 -6.931 1.00 40.78 166 GLU A N 1
ATOM 1285 C CA . GLU A 1 166 ? 42.445 -0.516 -6.542 1.00 40.78 166 GLU A CA 1
ATOM 1286 C C . GLU A 1 166 ? 43.202 0.129 -5.366 1.00 40.78 166 GLU A C 1
ATOM 1288 O O . GLU A 1 166 ? 43.381 1.345 -5.355 1.00 40.78 166 GLU A O 1
ATOM 1293 N N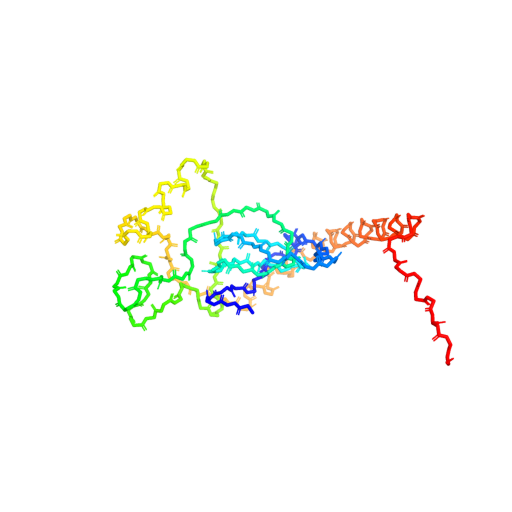 . ALA A 1 167 ? 43.592 -0.735 -4.419 1.00 36.78 167 ALA A N 1
ATOM 1294 C CA . ALA A 1 167 ? 44.693 -0.660 -3.443 1.00 36.78 167 ALA A CA 1
ATOM 1295 C C . ALA A 1 167 ? 45.096 0.703 -2.842 1.00 36.78 167 ALA A C 1
ATOM 1297 O O . ALA A 1 167 ? 45.713 1.535 -3.543 1.00 36.78 167 ALA A O 1
#

Radius of gyration: 19.65 Å; chains: 1; bounding box: 61×41×47 Å

Foldseek 3Di:
DDAQKDWDADLQLLQQDADAWDVVWAQWDAAQFWFAHGSTIIGRQHIGIGGGHTDGGAAHQFQPPPVDDAAQDDHPDGGNDDPPDDDDDDDDDPVRRVVQNVQRNVSHDNPDDDDDDDDDPVVSVVVCVVCVVVSVVSVVVSVVVVVVVVVVCVVVCVDDPPPPPDD

pLDDT: mean 91.79, std 11.16, range [36.78, 98.75]

Sequence (167 aa):
MYLGAPVATPLDPRHRLVTTKYNPARTWTPENAVGIGGAYLCIYGMEGPGGYQFVGRTTQVWNHRHPLTAKGFEEGTPWLLRFFDRISWYPVSTEELGDMRADLAAGRGAGVEITDGTFSLADHDEFLAANDSSIAEFRKKQAEAFGIERDAWSAAGEFALTTAQEA

Secondary structure (DSSP, 8-state):
--TT---B--SSGGG---BPPPSSPEEEE-TTEEEEEBTEEEE-SSSEEE-SEEEEE-S-SB-TTTTS--TTSPTT--BS--TT---------HHHHHHHHHHHHTT-S-----------HHHHHHHHHHTHHHHHHHHHHHHHHHHHHHHHHHHHT-S--------